Protein AF-A0A125RCC7-F1 (afdb_monomer_lite)

Structure (mmCIF, N/CA/C/O backbone):
data_AF-A0A125RCC7-F1
#
_entry.id   AF-A0A125RCC7-F1
#
loop_
_atom_site.group_PDB
_atom_site.id
_atom_site.type_symbol
_atom_site.label_atom_id
_atom_site.label_alt_id
_atom_site.label_comp_id
_atom_site.label_asym_id
_atom_site.label_entity_id
_atom_site.label_seq_id
_atom_site.pdbx_PDB_ins_code
_atom_site.Cartn_x
_atom_site.Cartn_y
_atom_site.Cartn_z
_atom_site.occupancy
_atom_site.B_iso_or_equiv
_atom_site.auth_seq_id
_atom_site.auth_comp_id
_atom_site.auth_asym_id
_atom_site.auth_atom_id
_atom_site.pdbx_PDB_model_num
ATOM 1 N N . MET A 1 1 ? -13.292 24.288 8.996 1.00 50.16 1 MET A N 1
ATOM 2 C CA . MET A 1 1 ? -13.473 23.474 10.218 1.00 50.16 1 MET A CA 1
ATOM 3 C C . MET A 1 1 ? -14.583 22.442 10.036 1.00 50.16 1 MET A C 1
ATOM 5 O O . MET A 1 1 ? -14.343 21.302 10.390 1.00 50.16 1 MET A O 1
ATOM 9 N N . ASN A 1 2 ? -15.697 22.783 9.371 1.00 57.91 2 ASN A N 1
ATOM 10 C CA . ASN A 1 2 ? -16.783 21.835 9.059 1.00 57.91 2 ASN A CA 1
ATOM 11 C C . ASN A 1 2 ? -16.338 20.598 8.251 1.00 57.91 2 ASN A C 1
ATOM 13 O O . ASN A 1 2 ? -16.730 19.491 8.586 1.00 57.91 2 ASN A O 1
ATOM 17 N N . SER A 1 3 ? -15.449 20.757 7.264 1.00 67.75 3 SER A N 1
ATOM 18 C CA . SER A 1 3 ? -15.044 19.660 6.368 1.00 67.75 3 SER A CA 1
ATOM 19 C C . SER A 1 3 ? -14.277 18.515 7.042 1.00 67.75 3 SER A C 1
ATOM 21 O O . SER A 1 3 ? -14.362 17.378 6.595 1.00 67.75 3 SER A O 1
ATOM 23 N N . LEU A 1 4 ? -13.516 18.792 8.108 1.00 59.62 4 LEU A N 1
ATOM 24 C CA . LEU A 1 4 ? -12.733 17.766 8.807 1.00 59.62 4 LEU A CA 1
ATOM 25 C C . LEU A 1 4 ? -13.614 16.925 9.740 1.00 59.62 4 LEU A C 1
ATOM 27 O O . LEU A 1 4 ? -13.369 15.732 9.910 1.00 59.62 4 LEU A O 1
ATOM 31 N N . GLU A 1 5 ? -14.630 17.542 10.344 1.00 63.78 5 GLU A N 1
ATOM 32 C CA . GLU A 1 5 ? -15.603 16.837 11.182 1.00 63.78 5 GLU A CA 1
ATOM 33 C C . GLU A 1 5 ? -16.547 15.978 10.335 1.00 63.78 5 GLU A C 1
ATOM 35 O O . GLU A 1 5 ? -16.814 14.837 10.706 1.00 63.78 5 GLU A O 1
ATOM 40 N N . GLU A 1 6 ? -16.946 16.472 9.160 1.00 66.25 6 GLU A N 1
ATOM 41 C CA . GLU A 1 6 ? -17.693 15.711 8.150 1.00 66.25 6 GLU A CA 1
ATOM 42 C C . GLU A 1 6 ? -16.919 14.458 7.714 1.00 66.25 6 GLU A C 1
ATOM 44 O O . GLU A 1 6 ? -17.407 13.340 7.873 1.00 66.25 6 GLU A O 1
ATOM 49 N N . LEU A 1 7 ? -15.652 14.624 7.312 1.00 63.12 7 LEU A N 1
ATOM 50 C CA . LEU A 1 7 ? -14.756 13.517 6.953 1.00 63.12 7 LEU A CA 1
ATOM 51 C C . LEU A 1 7 ? -14.587 12.500 8.087 1.00 63.12 7 LEU A C 1
ATOM 53 O O . LEU A 1 7 ? -14.555 11.293 7.857 1.00 63.12 7 LEU A O 1
ATOM 57 N N . LYS A 1 8 ? -14.478 12.970 9.333 1.00 63.91 8 LYS A N 1
ATOM 58 C CA . LYS A 1 8 ? -14.325 12.089 10.494 1.00 63.91 8 LYS A CA 1
ATOM 59 C C . LYS A 1 8 ? -15.596 11.285 10.784 1.00 63.91 8 LYS A C 1
ATOM 61 O O . LYS A 1 8 ? -15.485 10.176 11.297 1.00 63.91 8 LYS A O 1
ATOM 66 N N . SER A 1 9 ? -16.771 11.832 10.473 1.00 65.62 9 SER A N 1
ATOM 67 C CA . SER A 1 9 ? -18.060 11.158 10.666 1.00 65.62 9 SER A CA 1
ATOM 68 C C . SER A 1 9 ? -18.305 10.031 9.656 1.00 65.62 9 SER A C 1
ATOM 70 O O . SER A 1 9 ? -18.957 9.043 9.982 1.00 65.62 9 SER A O 1
ATOM 72 N N . GLU A 1 10 ? -17.725 10.146 8.461 1.00 71.38 10 GLU A N 1
ATOM 73 C CA . GLU A 1 10 ? -17.893 9.190 7.361 1.00 71.38 10 GLU A CA 1
ATOM 74 C C . GLU A 1 10 ? -16.871 8.036 7.409 1.00 71.38 10 GLU A C 1
ATOM 76 O O . GLU A 1 10 ? -17.088 6.941 6.881 1.00 71.38 10 GLU A O 1
ATOM 81 N N . ILE A 1 11 ? -15.744 8.245 8.095 1.00 74.06 11 ILE A N 1
ATOM 82 C CA . ILE A 1 11 ? -14.704 7.230 8.271 1.00 74.06 11 ILE A CA 1
ATOM 83 C C . ILE A 1 11 ? -15.080 6.320 9.447 1.00 74.06 11 ILE A C 1
ATOM 85 O O . ILE A 1 11 ? -14.754 6.588 10.602 1.00 74.06 11 ILE A O 1
ATOM 89 N N . THR A 1 12 ? -15.748 5.208 9.141 1.00 80.94 12 THR A N 1
ATOM 90 C CA . THR A 1 12 ? -16.075 4.141 10.098 1.00 80.94 12 THR A CA 1
ATOM 91 C C . THR A 1 12 ? -14.958 3.093 10.190 1.00 80.94 12 THR A C 1
ATOM 93 O O . THR A 1 12 ? -14.058 3.026 9.347 1.00 80.94 12 THR A O 1
ATOM 96 N N . TYR A 1 13 ? -14.996 2.248 11.227 1.00 78.50 13 TYR A N 1
ATOM 97 C CA . TYR A 1 13 ? -14.080 1.104 11.335 1.00 78.50 13 TYR A CA 1
ATOM 98 C C . TYR A 1 13 ? -14.258 0.100 10.179 1.00 78.50 13 TYR A C 1
ATOM 100 O O . TYR A 1 13 ? -13.272 -0.435 9.672 1.00 78.50 13 TYR A O 1
ATOM 108 N N . GLU A 1 14 ? -15.493 -0.105 9.719 1.00 80.00 14 GLU A N 1
ATOM 109 C CA . GLU A 1 14 ? -15.806 -0.985 8.589 1.00 80.00 14 GLU A CA 1
ATOM 110 C C . GLU A 1 14 ? -15.153 -0.480 7.295 1.00 80.00 14 GLU A C 1
ATOM 112 O O . GLU A 1 14 ? -14.411 -1.222 6.651 1.00 80.00 14 GLU A O 1
ATOM 117 N N . ASN A 1 15 ? -15.296 0.816 6.993 1.00 84.12 15 ASN A N 1
ATOM 118 C CA . ASN A 1 15 ? -14.664 1.440 5.828 1.00 84.12 15 ASN A CA 1
ATOM 119 C C . ASN A 1 15 ? -13.137 1.278 5.864 1.00 84.12 15 ASN A C 1
ATOM 121 O O . ASN A 1 15 ? -12.525 0.888 4.871 1.00 84.12 15 ASN A O 1
ATOM 125 N N . LYS A 1 16 ? -12.506 1.499 7.024 1.00 85.00 16 LYS A N 1
ATOM 126 C CA . LYS A 1 16 ? -11.060 1.279 7.199 1.00 85.00 16 LYS A CA 1
ATOM 127 C C . LYS A 1 16 ? -10.636 -0.163 6.975 1.00 85.00 16 LYS A C 1
ATOM 129 O O . LYS A 1 16 ? -9.613 -0.396 6.337 1.00 85.00 16 LYS A O 1
ATOM 134 N N . THR A 1 17 ? -11.414 -1.110 7.485 1.00 86.12 17 THR A N 1
ATOM 135 C CA . THR A 1 17 ? -11.137 -2.539 7.322 1.00 86.12 17 THR A CA 1
ATOM 136 C C . THR A 1 17 ? -11.211 -2.930 5.847 1.00 86.12 17 THR A C 1
ATOM 138 O O . THR A 1 17 ? -10.314 -3.611 5.356 1.00 86.12 17 THR A O 1
ATOM 141 N N . ILE A 1 18 ? -12.213 -2.428 5.116 1.00 88.12 18 ILE A N 1
ATOM 142 C CA . ILE A 1 18 ? -12.342 -2.626 3.666 1.00 88.12 18 ILE A CA 1
ATOM 143 C C . ILE A 1 18 ? -11.113 -2.072 2.937 1.00 88.12 18 ILE A C 1
ATOM 145 O O . ILE A 1 18 ? -10.509 -2.792 2.142 1.00 88.12 18 ILE A O 1
ATOM 149 N N . PHE A 1 19 ? -10.691 -0.837 3.237 1.00 90.44 19 PHE A N 1
ATOM 150 C CA . PHE A 1 19 ? -9.472 -0.268 2.652 1.00 90.44 19 PHE A CA 1
ATOM 151 C C . PHE A 1 19 ? -8.232 -1.121 2.971 1.00 90.44 19 PHE A C 1
ATOM 153 O O . PHE A 1 19 ? -7.452 -1.437 2.078 1.00 90.44 19 PHE A O 1
ATOM 160 N N . GLY A 1 20 ? -8.078 -1.588 4.212 1.00 89.12 20 GLY A N 1
ATOM 161 C CA . GLY A 1 20 ? -6.983 -2.484 4.587 1.00 89.12 20 GLY A CA 1
ATOM 162 C C . GLY A 1 20 ? -6.957 -3.785 3.773 1.00 89.12 20 GLY A C 1
ATOM 163 O O . GLY A 1 20 ? -5.920 -4.158 3.227 1.00 89.12 20 GLY A O 1
ATOM 164 N N . VAL A 1 21 ? -8.102 -4.458 3.630 1.00 90.75 21 VAL A N 1
ATOM 165 C CA . VAL A 1 21 ? -8.210 -5.716 2.867 1.00 90.75 21 VAL A CA 1
ATOM 166 C C . VAL A 1 21 ? -7.926 -5.498 1.380 1.00 90.75 21 VAL A C 1
ATOM 168 O O . VAL A 1 21 ? -7.165 -6.263 0.786 1.00 90.75 21 VAL A O 1
ATOM 171 N N . VAL A 1 22 ? -8.488 -4.442 0.782 1.00 92.06 22 VAL A N 1
ATOM 172 C CA . VAL A 1 22 ? -8.237 -4.091 -0.625 1.00 92.06 22 VAL A CA 1
ATOM 173 C C . VAL A 1 22 ? -6.750 -3.835 -0.857 1.00 92.06 22 VAL A C 1
ATOM 175 O O . VAL A 1 22 ? -6.186 -4.380 -1.803 1.00 92.06 22 VAL A O 1
ATOM 178 N N . GLY A 1 23 ? -6.095 -3.084 0.032 1.00 89.06 23 GLY A N 1
ATOM 179 C CA . GLY A 1 23 ? -4.659 -2.822 -0.046 1.00 89.06 23 GLY A CA 1
ATOM 180 C C . GLY A 1 23 ? -3.803 -4.083 -0.050 1.00 89.06 23 GLY A C 1
ATOM 181 O O . GLY A 1 23 ? -2.879 -4.199 -0.853 1.00 89.06 23 GLY A O 1
ATOM 182 N N . ILE A 1 24 ? -4.137 -5.056 0.801 1.00 91.31 24 ILE A N 1
ATOM 183 C CA . ILE A 1 24 ? -3.425 -6.337 0.858 1.00 91.31 24 ILE A CA 1
ATOM 184 C C . ILE A 1 24 ? -3.609 -7.117 -0.448 1.00 91.31 24 ILE A C 1
ATOM 186 O O . ILE A 1 24 ? -2.624 -7.569 -1.029 1.00 91.31 24 ILE A O 1
ATOM 190 N N . ILE A 1 25 ? -4.848 -7.251 -0.936 1.00 91.94 25 ILE A N 1
ATOM 191 C CA . ILE A 1 25 ? -5.142 -7.989 -2.175 1.00 91.94 25 ILE A CA 1
ATOM 192 C C . ILE A 1 25 ? -4.408 -7.356 -3.360 1.00 91.94 25 ILE A C 1
ATOM 194 O O . ILE A 1 25 ? -3.726 -8.054 -4.109 1.00 91.94 25 ILE A O 1
ATOM 198 N N . VAL A 1 26 ? -4.507 -6.033 -3.509 1.00 88.88 26 VAL A N 1
ATOM 199 C CA . VAL A 1 26 ? -3.842 -5.292 -4.588 1.00 88.88 26 VAL A CA 1
ATOM 200 C C . VAL A 1 26 ? -2.321 -5.423 -4.487 1.00 88.88 26 VAL A C 1
ATOM 202 O O . VAL A 1 26 ? -1.672 -5.674 -5.499 1.00 88.88 26 VAL A O 1
ATOM 205 N N . GLY A 1 27 ? -1.749 -5.345 -3.281 1.00 86.31 27 GLY A N 1
ATOM 206 C CA . GLY A 1 27 ? -0.312 -5.533 -3.062 1.00 86.31 27 GLY A CA 1
ATOM 207 C C . GLY A 1 27 ? 0.194 -6.902 -3.510 1.00 86.31 27 GLY A C 1
ATOM 208 O O . GLY A 1 27 ? 1.187 -6.985 -4.232 1.00 86.31 27 GLY A O 1
ATOM 209 N N . PHE A 1 28 ? -0.518 -7.977 -3.163 1.00 87.62 28 PHE A N 1
ATOM 210 C CA . PHE A 1 28 ? -0.154 -9.326 -3.605 1.00 87.62 28 PHE A CA 1
ATOM 211 C C . PHE A 1 28 ? -0.346 -9.538 -5.111 1.00 87.62 28 PHE A C 1
ATOM 213 O O . PHE A 1 28 ? 0.472 -10.212 -5.737 1.00 87.62 28 PHE A O 1
ATOM 220 N N . LEU A 1 29 ? -1.381 -8.944 -5.715 1.00 87.50 29 LEU A N 1
ATOM 221 C CA . LEU A 1 29 ? -1.567 -8.980 -7.169 1.00 87.50 29 LEU A CA 1
ATOM 222 C C . LEU A 1 29 ? -0.426 -8.264 -7.898 1.00 87.50 29 LEU A C 1
ATOM 224 O O . LEU A 1 29 ? 0.090 -8.781 -8.886 1.00 87.50 29 LEU A O 1
ATOM 228 N N . PHE A 1 30 ? 0.007 -7.107 -7.399 1.00 83.75 30 PHE A N 1
ATOM 229 C CA . PHE A 1 30 ? 1.113 -6.354 -7.996 1.00 83.75 30 PHE A CA 1
ATOM 230 C C . PHE A 1 30 ? 2.438 -7.098 -7.860 1.00 83.75 30 PHE A C 1
ATOM 232 O O . PHE A 1 30 ? 3.212 -7.125 -8.812 1.00 83.75 30 PHE A O 1
ATOM 239 N N . TRP A 1 31 ? 2.670 -7.770 -6.730 1.00 83.31 31 TRP A N 1
ATOM 240 C CA . TRP A 1 31 ? 3.816 -8.663 -6.575 1.00 83.31 31 TRP A CA 1
ATOM 241 C C . TRP A 1 31 ? 3.805 -9.807 -7.595 1.00 83.31 31 TRP A C 1
ATOM 243 O O . TRP A 1 31 ? 4.821 -10.080 -8.227 1.00 83.31 31 TRP A O 1
ATOM 253 N N . ALA A 1 32 ? 2.649 -10.448 -7.794 1.00 81.56 32 ALA A N 1
ATOM 254 C CA . ALA A 1 32 ? 2.506 -11.546 -8.747 1.00 81.56 32 ALA A CA 1
ATOM 255 C C . ALA A 1 32 ? 2.751 -11.101 -10.201 1.00 81.56 32 ALA A C 1
ATOM 257 O O . ALA A 1 32 ? 3.302 -11.865 -10.990 1.00 81.56 32 ALA A O 1
ATOM 258 N N . ILE A 1 33 ? 2.375 -9.866 -10.549 1.00 78.94 33 ILE A N 1
ATOM 259 C CA . ILE A 1 33 ? 2.604 -9.281 -11.880 1.00 78.94 33 ILE A CA 1
ATOM 260 C C . ILE A 1 33 ? 4.063 -8.813 -12.040 1.00 78.94 33 ILE A C 1
ATOM 262 O O . ILE A 1 33 ? 4.651 -8.989 -13.102 1.00 78.94 33 ILE A O 1
ATOM 266 N N . GLY A 1 34 ? 4.665 -8.251 -10.988 1.00 66.62 34 GLY A N 1
ATOM 267 C CA . GLY A 1 34 ? 6.024 -7.693 -10.982 1.00 66.62 34 GLY A CA 1
ATOM 268 C C . GLY A 1 34 ? 7.129 -8.668 -10.558 1.00 66.62 34 GLY A C 1
ATOM 269 O O . GLY A 1 34 ? 8.223 -8.222 -10.218 1.00 66.62 34 GLY A O 1
ATOM 270 N N . HIS A 1 35 ? 6.855 -9.977 -10.549 1.00 60.50 35 HIS A N 1
ATOM 271 C CA . HIS A 1 35 ? 7.616 -11.013 -9.833 1.00 60.50 35 HIS A CA 1
ATOM 272 C C . HIS A 1 35 ? 9.121 -11.191 -10.191 1.00 60.50 35 HIS A C 1
ATOM 274 O O . HIS A 1 35 ? 9.808 -11.880 -9.438 1.00 60.50 35 HIS A O 1
ATOM 280 N N . PRO A 1 36 ? 9.723 -10.593 -11.240 1.00 62.44 36 PRO A N 1
ATOM 281 C CA . PRO A 1 36 ? 11.190 -10.527 -11.316 1.00 62.44 36 PRO A CA 1
ATOM 282 C C . PRO A 1 36 ? 11.810 -9.218 -10.792 1.00 62.44 36 PRO A C 1
ATOM 284 O O . PRO A 1 36 ? 13.006 -9.205 -10.519 1.00 62.44 36 PRO A O 1
ATOM 287 N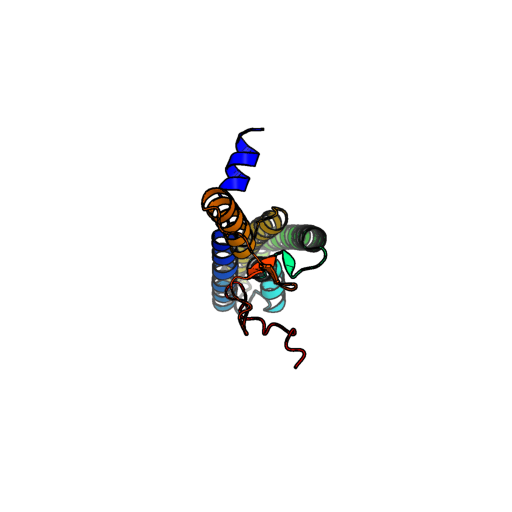 N . ALA A 1 37 ? 11.040 -8.137 -10.638 1.00 65.19 37 ALA A N 1
ATOM 288 C CA . ALA A 1 37 ? 11.565 -6.791 -10.374 1.00 65.19 37 ALA A CA 1
ATOM 289 C C . ALA A 1 37 ? 11.266 -6.261 -8.960 1.00 65.19 37 ALA A C 1
ATOM 291 O O . ALA A 1 37 ? 12.042 -5.467 -8.437 1.00 65.19 37 ALA A O 1
ATOM 292 N N . ILE A 1 38 ? 10.173 -6.707 -8.326 1.00 67.88 38 ILE A N 1
ATOM 293 C CA . ILE A 1 38 ? 9.775 -6.241 -6.988 1.00 67.88 38 ILE A CA 1
ATOM 294 C C . ILE A 1 38 ? 10.028 -7.346 -5.961 1.00 67.88 38 ILE A C 1
ATOM 296 O O . ILE A 1 38 ? 9.419 -8.420 -6.010 1.00 67.88 38 ILE A O 1
ATOM 300 N N . GLY A 1 39 ? 10.908 -7.080 -4.996 1.00 77.19 39 GLY A N 1
ATOM 301 C CA . GLY A 1 39 ? 11.162 -8.000 -3.896 1.00 77.19 39 GLY A CA 1
ATOM 302 C C . GLY A 1 39 ? 9.919 -8.175 -3.022 1.00 77.19 39 GLY A C 1
ATOM 303 O O . GLY A 1 39 ? 9.215 -7.216 -2.710 1.00 77.19 39 GLY A O 1
ATOM 304 N N . ILE A 1 40 ? 9.658 -9.399 -2.551 1.00 79.69 40 ILE A N 1
ATOM 305 C CA . ILE A 1 40 ? 8.527 -9.645 -1.638 1.00 79.69 40 ILE A CA 1
ATOM 306 C C . ILE A 1 40 ? 8.638 -8.820 -0.344 1.00 79.69 40 ILE A C 1
ATOM 308 O O . ILE A 1 40 ? 7.627 -8.427 0.231 1.00 79.69 40 ILE A O 1
ATOM 312 N N . GLY A 1 41 ? 9.866 -8.507 0.088 1.00 81.12 41 GLY A N 1
ATOM 313 C CA . GLY A 1 41 ? 10.124 -7.636 1.234 1.00 81.12 41 GLY A CA 1
ATOM 314 C C . GLY A 1 41 ? 9.570 -6.222 1.047 1.00 81.12 41 GLY A C 1
ATOM 315 O O . GLY A 1 41 ? 8.950 -5.694 1.968 1.00 81.12 41 GLY A O 1
ATOM 316 N N . ASP A 1 42 ? 9.714 -5.645 -0.148 1.00 80.31 42 ASP A N 1
ATOM 317 C CA . ASP A 1 42 ? 9.224 -4.296 -0.452 1.00 80.31 42 ASP A CA 1
ATOM 318 C C . ASP A 1 42 ? 7.698 -4.254 -0.393 1.00 80.31 42 ASP A C 1
ATOM 320 O O . ASP A 1 42 ? 7.107 -3.368 0.222 1.00 80.31 42 ASP A O 1
ATOM 324 N N . VAL A 1 43 ? 7.047 -5.280 -0.942 1.00 84.19 43 VAL A N 1
ATOM 325 C CA . VAL A 1 43 ? 5.585 -5.406 -0.921 1.00 84.19 43 VAL A CA 1
ATOM 326 C C . VAL A 1 43 ? 5.066 -5.522 0.507 1.00 84.19 43 VAL A C 1
ATOM 328 O O . VAL A 1 43 ? 4.105 -4.839 0.857 1.00 84.19 43 VAL A O 1
ATOM 331 N N . LEU A 1 44 ? 5.716 -6.323 1.358 1.00 86.81 44 LEU A N 1
ATOM 332 C CA . LEU A 1 44 ? 5.334 -6.463 2.767 1.00 86.81 44 LEU A CA 1
ATOM 333 C C . LEU A 1 44 ? 5.421 -5.134 3.528 1.00 86.81 44 LEU A C 1
ATOM 335 O O . LEU A 1 44 ? 4.535 -4.828 4.328 1.00 86.81 44 LEU A O 1
ATOM 339 N N . ILE A 1 45 ? 6.455 -4.332 3.263 1.00 86.19 45 ILE A N 1
ATOM 340 C CA . ILE A 1 45 ? 6.610 -3.002 3.864 1.00 86.19 45 ILE A CA 1
ATOM 341 C C . ILE A 1 45 ? 5.504 -2.058 3.371 1.00 86.19 45 ILE A C 1
ATOM 343 O O . ILE A 1 45 ? 4.915 -1.332 4.172 1.00 86.19 45 ILE A O 1
ATOM 347 N N . LEU A 1 46 ? 5.169 -2.102 2.080 1.00 85.88 46 LEU A N 1
ATOM 348 C CA . LEU A 1 46 ? 4.142 -1.246 1.478 1.00 85.88 46 LEU A CA 1
ATOM 349 C C . LEU A 1 46 ? 2.722 -1.578 1.965 1.00 85.88 46 LEU A C 1
ATOM 351 O O . LEU A 1 46 ? 1.916 -0.668 2.162 1.00 85.88 46 LEU A O 1
ATOM 355 N N . ILE A 1 47 ? 2.412 -2.854 2.218 1.00 90.19 47 ILE A N 1
ATOM 356 C CA . ILE A 1 47 ? 1.100 -3.273 2.746 1.00 90.19 47 ILE A CA 1
ATOM 357 C C . ILE A 1 47 ? 1.009 -3.201 4.276 1.00 90.19 47 ILE A C 1
ATOM 359 O O . ILE A 1 47 ? -0.085 -3.338 4.823 1.00 90.19 47 ILE A O 1
ATOM 363 N N . PHE A 1 48 ? 2.116 -2.960 4.985 1.00 90.31 48 PHE A N 1
ATOM 364 C CA . PHE A 1 48 ? 2.153 -2.885 6.450 1.00 90.31 48 PHE A CA 1
ATOM 365 C C . PHE A 1 48 ? 1.073 -1.961 7.056 1.00 90.31 48 PHE A C 1
ATOM 367 O O . PHE A 1 48 ? 0.365 -2.405 7.961 1.00 90.31 48 PHE A O 1
ATOM 374 N N . PRO A 1 49 ? 0.826 -0.735 6.547 1.00 87.56 49 PRO A N 1
ATOM 375 C CA . PRO A 1 49 ? -0.252 0.121 7.056 1.00 87.56 49 PRO A CA 1
ATOM 376 C C . PRO A 1 49 ? -1.647 -0.465 6.817 1.00 87.56 49 PRO A C 1
ATOM 378 O O . PRO A 1 49 ? -2.553 -0.255 7.621 1.00 87.56 49 PRO A O 1
ATOM 381 N N . CYS A 1 50 ? -1.824 -1.215 5.727 1.00 88.81 50 CYS A N 1
ATOM 382 C CA . CYS A 1 50 ? -3.088 -1.864 5.388 1.00 88.81 50 CYS A CA 1
ATOM 383 C C . CYS A 1 50 ? -3.437 -2.944 6.422 1.00 88.81 50 CYS A C 1
ATOM 385 O O . CYS A 1 50 ? -4.589 -3.055 6.834 1.00 88.81 50 CYS A O 1
ATOM 387 N N . ILE A 1 51 ? -2.431 -3.679 6.909 1.00 87.56 51 ILE A N 1
ATOM 388 C CA . ILE A 1 51 ? -2.596 -4.685 7.968 1.00 87.56 51 ILE A CA 1
ATOM 389 C C . ILE A 1 51 ? -3.104 -4.031 9.258 1.00 87.56 51 ILE A C 1
ATOM 391 O O . ILE A 1 51 ? -4.041 -4.533 9.878 1.00 87.56 51 ILE A O 1
ATOM 395 N N . PHE A 1 52 ? -2.548 -2.883 9.655 1.00 85.88 52 PHE A N 1
ATOM 396 C CA . PHE A 1 52 ? -3.001 -2.208 10.876 1.00 85.88 52 PHE A CA 1
ATOM 397 C C . PHE A 1 52 ? -4.387 -1.592 10.761 1.00 85.88 52 PHE A C 1
ATOM 399 O O . PHE A 1 52 ? -5.041 -1.443 11.788 1.00 85.88 52 PHE A O 1
ATOM 406 N N . LEU A 1 53 ? -4.858 -1.253 9.557 1.00 85.19 53 LEU A N 1
ATOM 407 C CA . LEU A 1 53 ? -6.227 -0.760 9.381 1.00 85.19 53 LEU A CA 1
ATOM 408 C C . LEU A 1 53 ? -7.287 -1.818 9.694 1.00 85.19 53 LEU A C 1
ATOM 410 O O . LEU A 1 53 ? -8.392 -1.463 10.097 1.00 85.19 53 LEU A O 1
ATOM 414 N N . ILE A 1 54 ? -6.949 -3.097 9.529 1.00 84.56 54 ILE A N 1
ATOM 415 C CA . ILE A 1 54 ? -7.832 -4.223 9.852 1.00 84.56 54 ILE A CA 1
ATOM 416 C C . ILE A 1 54 ? -7.918 -4.412 11.371 1.00 84.56 54 ILE A C 1
ATOM 418 O O . ILE A 1 54 ? -8.948 -4.820 11.906 1.00 84.56 54 ILE A O 1
ATOM 422 N N . ILE A 1 55 ? -6.845 -4.099 12.095 1.00 80.25 55 ILE A N 1
ATOM 423 C CA . ILE A 1 55 ? -6.772 -4.317 13.537 1.00 80.25 55 ILE A CA 1
ATOM 424 C C . ILE A 1 55 ? -7.521 -3.186 14.272 1.00 80.25 55 ILE A C 1
ATOM 426 O O . ILE A 1 55 ? -7.270 -2.007 14.017 1.00 80.25 55 ILE A O 1
ATOM 430 N N . PRO A 1 56 ? -8.417 -3.494 15.231 1.00 66.69 56 PRO A N 1
ATOM 431 C CA . PRO A 1 56 ? -9.117 -2.462 15.987 1.00 66.69 56 PRO A CA 1
ATOM 432 C C . PRO A 1 56 ? -8.128 -1.570 16.745 1.00 66.69 56 PRO A C 1
ATOM 434 O O . PRO A 1 56 ? -7.333 -2.061 17.550 1.00 66.69 56 PRO A O 1
ATOM 437 N N . ASN A 1 57 ? -8.236 -0.249 16.573 1.00 64.19 57 ASN A N 1
ATOM 438 C CA . ASN A 1 57 ? -7.336 0.745 17.182 1.00 64.19 57 ASN A CA 1
ATOM 439 C C . ASN A 1 57 ? -7.204 0.637 18.715 1.00 64.19 57 ASN A C 1
ATOM 441 O O . ASN A 1 57 ? -6.213 1.096 19.274 1.00 64.19 57 ASN A O 1
ATOM 445 N N . GLN A 1 58 ? -8.183 0.040 19.401 1.00 61.41 58 GLN A N 1
ATOM 446 C CA . GLN A 1 58 ? -8.160 -0.168 20.855 1.00 61.41 58 GLN A CA 1
ATOM 447 C C . GLN A 1 58 ? -7.199 -1.275 21.305 1.00 61.41 58 GLN A C 1
ATOM 449 O O . GLN A 1 58 ? -6.755 -1.271 22.449 1.00 61.41 58 GLN A O 1
ATOM 454 N N . THR A 1 59 ? -6.868 -2.211 20.414 1.00 66.38 59 THR A N 1
ATOM 455 C CA . THR A 1 59 ? -5.932 -3.308 20.705 1.00 66.38 59 THR A CA 1
ATOM 456 C C . THR A 1 59 ? -4.471 -2.872 20.568 1.00 66.38 59 THR A C 1
ATOM 458 O O . THR A 1 59 ? -3.584 -3.462 21.182 1.00 66.38 59 THR A O 1
ATOM 461 N N . ILE A 1 60 ? -4.209 -1.797 19.814 1.00 66.38 60 ILE A N 1
ATOM 462 C CA . ILE A 1 60 ? -2.862 -1.293 19.544 1.00 66.38 60 ILE A CA 1
ATOM 463 C C . ILE A 1 60 ? -2.551 -0.139 20.494 1.00 66.38 60 ILE A C 1
ATOM 465 O O . ILE A 1 60 ? -2.970 1.006 20.298 1.00 66.38 60 ILE A O 1
ATOM 469 N N . LYS A 1 61 ? -1.731 -0.420 21.507 1.00 65.06 61 LYS A N 1
ATOM 470 C CA . LYS A 1 61 ? -1.130 0.624 22.339 1.00 65.06 61 LYS A CA 1
ATOM 471 C C . LYS A 1 61 ? -0.252 1.510 21.440 1.00 65.06 61 LYS A C 1
ATOM 473 O O . LYS A 1 61 ? 0.683 1.018 20.820 1.00 65.06 61 LYS A O 1
ATOM 478 N N . ASN A 1 62 ? -0.553 2.808 21.370 1.00 77.69 62 ASN A N 1
ATOM 479 C CA . ASN A 1 62 ? 0.145 3.814 20.548 1.00 77.69 62 ASN A CA 1
ATOM 480 C C . ASN A 1 62 ? -0.074 3.735 19.020 1.00 77.69 62 ASN A C 1
ATOM 482 O O . ASN A 1 62 ? 0.839 4.055 18.258 1.00 77.69 62 ASN A O 1
ATOM 486 N N . SER A 1 63 ? -1.286 3.412 18.552 1.00 78.00 63 SER A N 1
ATOM 487 C CA . SER A 1 63 ? -1.629 3.410 17.111 1.00 78.00 63 SER A CA 1
ATOM 488 C C . SER A 1 63 ? -1.214 4.685 16.353 1.00 78.00 63 SER A C 1
ATOM 490 O O . SER A 1 63 ? -0.738 4.610 15.224 1.00 78.00 63 SER A O 1
ATOM 492 N N . LYS A 1 64 ? -1.285 5.861 16.994 1.00 80.38 64 LYS A N 1
ATOM 493 C CA . LYS A 1 64 ? -0.819 7.135 16.412 1.00 80.38 64 LYS A CA 1
ATOM 494 C C . LYS A 1 64 ? 0.685 7.163 16.127 1.00 80.38 64 LYS A C 1
ATOM 496 O O . LYS A 1 64 ? 1.093 7.666 15.087 1.00 80.38 64 LYS A O 1
ATOM 501 N N . ALA A 1 65 ? 1.509 6.640 17.036 1.00 85.38 65 ALA A N 1
ATOM 502 C CA . ALA A 1 65 ? 2.957 6.597 16.838 1.00 85.38 65 ALA A CA 1
ATOM 503 C C . ALA A 1 65 ? 3.315 5.639 15.696 1.00 85.38 65 ALA A C 1
ATOM 505 O O . ALA A 1 65 ? 4.141 5.964 14.850 1.00 85.38 65 ALA A O 1
ATOM 506 N N . LEU A 1 66 ? 2.627 4.497 15.631 1.00 86.12 66 LEU A N 1
ATOM 507 C CA . LEU A 1 66 ? 2.784 3.523 14.557 1.00 86.12 66 LEU A CA 1
ATOM 508 C C . LEU A 1 66 ? 2.393 4.099 13.187 1.00 86.12 66 LEU A C 1
ATOM 510 O O . LEU A 1 66 ? 3.102 3.881 12.205 1.00 86.12 66 LEU A O 1
ATOM 514 N N . ALA A 1 67 ? 1.310 4.879 13.128 1.00 87.06 67 ALA A N 1
ATOM 515 C CA . ALA A 1 67 ? 0.899 5.587 11.920 1.00 87.06 67 ALA A CA 1
ATOM 516 C C . ALA A 1 67 ? 1.977 6.579 11.453 1.00 87.06 67 ALA A C 1
ATOM 518 O O . ALA A 1 67 ? 2.347 6.573 10.284 1.00 87.06 67 ALA A O 1
ATOM 519 N N . ILE A 1 68 ? 2.541 7.375 12.370 1.00 89.88 68 ILE A N 1
ATOM 520 C CA . ILE A 1 68 ? 3.615 8.331 12.054 1.00 89.88 68 ILE A CA 1
ATOM 521 C C . ILE A 1 68 ? 4.866 7.608 11.543 1.00 89.88 68 ILE A C 1
ATOM 523 O O . ILE A 1 68 ? 5.419 8.005 10.521 1.00 89.88 68 ILE A O 1
ATOM 527 N N . ILE A 1 69 ? 5.290 6.529 12.209 1.00 91.81 69 ILE A N 1
ATOM 528 C CA . ILE A 1 69 ? 6.434 5.715 11.770 1.00 91.81 69 ILE A CA 1
ATOM 529 C C . ILE A 1 69 ? 6.184 5.163 10.363 1.00 91.81 69 ILE A C 1
ATOM 531 O O . ILE A 1 69 ? 7.054 5.264 9.501 1.00 91.81 69 ILE A O 1
ATOM 535 N N . SER A 1 70 ? 4.980 4.644 10.114 1.00 91.25 70 SER A N 1
ATOM 536 C CA . SER A 1 70 ? 4.592 4.120 8.802 1.00 91.25 70 SER A CA 1
ATOM 537 C C . SER A 1 70 ? 4.650 5.206 7.726 1.00 91.25 70 SER A C 1
ATOM 539 O O . SER A 1 70 ? 5.217 4.972 6.666 1.00 91.25 70 SER A O 1
ATOM 541 N N . ILE A 1 71 ? 4.150 6.416 8.007 1.00 93.69 71 ILE A N 1
ATOM 542 C CA . ILE A 1 71 ? 4.239 7.558 7.083 1.00 93.69 71 ILE A CA 1
ATOM 543 C C . ILE A 1 71 ? 5.700 7.878 6.753 1.00 93.69 71 ILE A C 1
ATOM 545 O O . ILE A 1 71 ? 6.038 8.020 5.583 1.00 93.69 71 ILE A O 1
ATOM 549 N N . VAL A 1 72 ? 6.576 7.965 7.758 1.00 94.75 72 VAL A N 1
ATOM 550 C CA . VAL A 1 72 ? 7.998 8.287 7.543 1.00 94.75 72 VAL A CA 1
ATOM 551 C C . VAL A 1 72 ? 8.677 7.232 6.669 1.00 94.75 72 VAL A C 1
ATOM 553 O O . VAL A 1 72 ? 9.362 7.587 5.712 1.00 94.75 72 VAL A O 1
ATOM 556 N N . ILE A 1 73 ? 8.458 5.946 6.956 1.00 93.31 73 ILE A N 1
ATOM 557 C CA . ILE A 1 73 ? 9.025 4.844 6.166 1.00 93.31 73 ILE A CA 1
ATOM 558 C C . ILE A 1 73 ? 8.526 4.909 4.719 1.00 93.31 73 ILE A C 1
ATOM 560 O O . ILE A 1 73 ? 9.325 4.835 3.790 1.00 93.31 73 ILE A O 1
ATOM 564 N N . LEU A 1 74 ? 7.225 5.109 4.510 1.00 93.94 74 LEU A N 1
ATOM 565 C CA . LEU A 1 74 ? 6.648 5.168 3.167 1.00 93.94 74 LEU A CA 1
ATOM 566 C C . LEU A 1 74 ? 7.094 6.401 2.383 1.00 93.94 74 LEU A C 1
ATOM 568 O O . LEU A 1 74 ? 7.253 6.319 1.173 1.00 93.94 74 LEU A O 1
ATOM 572 N N . LEU A 1 75 ? 7.335 7.537 3.040 1.00 94.88 75 LEU A N 1
ATOM 573 C CA . LEU A 1 75 ? 7.913 8.705 2.374 1.00 94.88 75 LEU A CA 1
ATOM 574 C C . LEU A 1 75 ? 9.338 8.424 1.883 1.00 94.88 75 LEU A C 1
ATOM 576 O O . LEU A 1 75 ? 9.693 8.844 0.784 1.00 94.88 75 LEU A O 1
ATOM 580 N N . LEU A 1 76 ? 10.141 7.679 2.649 1.00 93.69 76 LEU A N 1
ATOM 581 C CA . LEU A 1 76 ? 11.463 7.240 2.195 1.00 93.69 76 LEU A CA 1
ATOM 582 C C . LEU A 1 76 ? 11.352 6.285 1.000 1.00 93.69 76 LEU A C 1
ATOM 584 O O . LEU A 1 76 ? 12.047 6.477 0.005 1.00 93.69 76 LEU A O 1
ATOM 588 N N . PHE A 1 77 ? 10.440 5.312 1.057 1.00 91.62 77 PHE A N 1
ATOM 589 C CA . PHE A 1 77 ? 10.174 4.401 -0.063 1.00 91.62 77 PHE A CA 1
ATOM 590 C C . PHE A 1 77 ? 9.664 5.128 -1.308 1.00 91.62 77 PHE A C 1
ATOM 592 O O . PHE A 1 77 ? 10.042 4.765 -2.419 1.00 91.62 77 PHE A O 1
ATOM 599 N N . LEU A 1 78 ? 8.863 6.181 -1.139 1.00 94.00 78 LEU A N 1
ATOM 600 C CA . LEU A 1 78 ? 8.399 7.013 -2.242 1.00 94.00 78 LEU A CA 1
ATOM 601 C C . LEU A 1 78 ? 9.576 7.724 -2.922 1.00 94.00 78 LEU A C 1
ATOM 603 O O . LEU A 1 78 ? 9.661 7.719 -4.146 1.00 94.00 78 LEU A O 1
ATOM 607 N N . LEU A 1 79 ? 10.510 8.294 -2.152 1.00 94.62 79 LEU A N 1
ATOM 608 C CA . LEU A 1 79 ? 11.710 8.936 -2.703 1.00 94.62 79 LEU A CA 1
ATOM 609 C C . LEU A 1 79 ? 12.604 7.942 -3.452 1.00 94.62 79 LEU A C 1
ATOM 611 O O . LEU A 1 79 ? 13.089 8.252 -4.542 1.00 94.62 79 LEU A O 1
ATOM 615 N N . VAL A 1 80 ? 12.799 6.746 -2.890 1.00 91.75 80 VAL A N 1
ATOM 616 C CA . VAL A 1 80 ? 13.538 5.662 -3.552 1.00 91.75 80 VAL A CA 1
ATOM 617 C C . VAL A 1 80 ? 12.837 5.238 -4.843 1.00 91.75 80 VAL A C 1
ATOM 619 O O . VAL A 1 80 ? 13.492 5.164 -5.877 1.00 91.75 80 VAL A O 1
ATOM 622 N N . GLY A 1 81 ? 11.516 5.043 -4.824 1.00 91.75 81 GLY A N 1
ATOM 623 C CA . GLY A 1 81 ? 10.737 4.671 -6.008 1.00 91.75 81 GLY A CA 1
ATOM 624 C C . GLY A 1 81 ? 10.774 5.732 -7.111 1.00 91.75 81 GLY A C 1
ATOM 625 O O . GLY A 1 81 ? 10.950 5.397 -8.276 1.00 91.75 81 GLY A O 1
ATOM 626 N N . ILE A 1 82 ? 10.687 7.021 -6.757 1.00 94.94 82 ILE A N 1
ATOM 627 C CA . ILE A 1 82 ? 10.822 8.124 -7.726 1.00 94.94 82 ILE A CA 1
ATOM 628 C C . ILE A 1 82 ? 12.228 8.126 -8.331 1.00 94.94 82 ILE A C 1
ATOM 630 O O . ILE A 1 82 ? 12.381 8.333 -9.532 1.00 94.94 82 ILE A O 1
ATOM 634 N N . SER A 1 83 ? 13.250 7.884 -7.508 1.00 94.25 83 SER A N 1
ATOM 635 C CA . SER A 1 83 ? 14.638 7.836 -7.975 1.00 94.25 83 SER A CA 1
ATOM 636 C C . SER A 1 83 ? 14.876 6.637 -8.899 1.00 94.25 83 SER A C 1
ATOM 638 O O . SER A 1 83 ? 15.516 6.798 -9.931 1.00 94.25 83 SER A O 1
ATOM 640 N N . SER A 1 84 ? 14.317 5.466 -8.571 1.00 92.00 84 SER A N 1
ATOM 641 C CA . SER A 1 84 ? 14.338 4.267 -9.421 1.00 92.00 84 SER A CA 1
ATOM 642 C C . SER A 1 84 ? 13.679 4.539 -10.771 1.00 92.00 84 SER A C 1
ATOM 644 O O . SER A 1 84 ? 14.329 4.398 -11.803 1.00 92.00 84 SER A O 1
ATOM 646 N N . LEU A 1 85 ? 12.454 5.082 -10.759 1.00 94.31 85 LEU A N 1
ATOM 647 C CA . LEU A 1 85 ? 11.722 5.457 -11.970 1.00 94.31 85 LEU A CA 1
ATOM 648 C C . LEU A 1 85 ? 12.492 6.464 -12.834 1.00 94.31 85 LEU A C 1
ATOM 650 O O . LEU A 1 85 ? 12.418 6.418 -14.061 1.00 94.31 85 LEU A O 1
ATOM 654 N N . PHE A 1 86 ? 13.218 7.391 -12.212 1.00 95.88 86 PHE A N 1
ATOM 655 C CA . PHE A 1 86 ? 14.051 8.332 -12.947 1.00 95.88 86 PHE A CA 1
ATOM 656 C C . PHE A 1 86 ? 15.186 7.607 -13.682 1.00 95.88 86 PHE A C 1
ATOM 658 O O . PHE A 1 86 ? 15.316 7.793 -14.887 1.00 95.88 86 PHE A O 1
ATOM 665 N N . ILE A 1 87 ? 15.928 6.725 -13.002 1.00 93.62 87 ILE A N 1
ATOM 666 C CA . ILE A 1 87 ? 17.041 5.951 -13.584 1.00 93.62 87 ILE A CA 1
ATOM 667 C C . ILE A 1 87 ? 16.531 5.004 -14.687 1.00 93.62 87 ILE A C 1
ATOM 669 O O . ILE A 1 87 ? 16.994 5.082 -15.822 1.00 93.62 87 ILE A O 1
ATOM 673 N N . THR A 1 88 ? 15.541 4.157 -14.378 1.00 93.12 88 THR A N 1
ATOM 674 C CA . THR A 1 88 ? 14.349 3.946 -15.214 1.00 93.12 88 THR A CA 1
ATOM 675 C C . THR A 1 88 ? 14.366 4.510 -16.636 1.00 93.12 88 THR A C 1
ATOM 677 O O . THR A 1 88 ? 14.805 3.932 -17.635 1.00 93.12 88 THR A O 1
ATOM 680 N N . VAL A 1 89 ? 13.827 5.720 -16.683 1.00 94.56 89 VAL A N 1
ATOM 681 C CA . VAL A 1 89 ? 13.524 6.481 -17.882 1.00 94.56 89 VAL A CA 1
ATOM 682 C C . VAL A 1 89 ? 14.774 7.092 -18.514 1.00 94.56 89 VAL A C 1
ATOM 684 O O . VAL A 1 89 ? 14.842 7.160 -19.740 1.00 94.56 89 VAL A O 1
ATOM 687 N N . THR A 1 90 ? 15.751 7.555 -17.729 1.00 95.56 90 THR A N 1
ATOM 688 C CA . THR A 1 90 ? 16.908 8.286 -18.272 1.00 95.56 90 THR A CA 1
ATOM 689 C C . THR A 1 90 ? 18.022 7.381 -18.767 1.00 95.56 90 THR A C 1
ATOM 691 O O . THR A 1 90 ? 18.663 7.716 -19.760 1.00 95.56 90 THR A O 1
ATOM 694 N N . ASP A 1 91 ? 18.241 6.244 -18.109 1.00 93.31 91 ASP A N 1
ATOM 695 C CA . ASP A 1 91 ? 19.438 5.432 -18.319 1.00 93.31 91 ASP A CA 1
ATOM 696 C C . ASP A 1 91 ? 19.085 4.104 -18.995 1.00 93.31 91 ASP A C 1
ATOM 698 O O . ASP A 1 91 ? 19.703 3.735 -19.998 1.00 93.31 91 ASP A O 1
ATOM 702 N N . TYR A 1 92 ? 18.054 3.404 -18.505 1.00 91.50 92 TYR A N 1
ATOM 703 C CA . TYR A 1 92 ? 17.676 2.081 -19.018 1.00 91.50 92 TYR A CA 1
ATOM 704 C C . TYR A 1 92 ? 16.824 2.149 -20.284 1.00 91.50 92 TYR A C 1
ATOM 706 O O . TYR A 1 92 ? 17.065 1.396 -21.225 1.00 91.50 92 TYR A O 1
ATOM 714 N N . MET A 1 93 ? 15.853 3.065 -20.359 1.00 92.00 93 MET A N 1
ATOM 715 C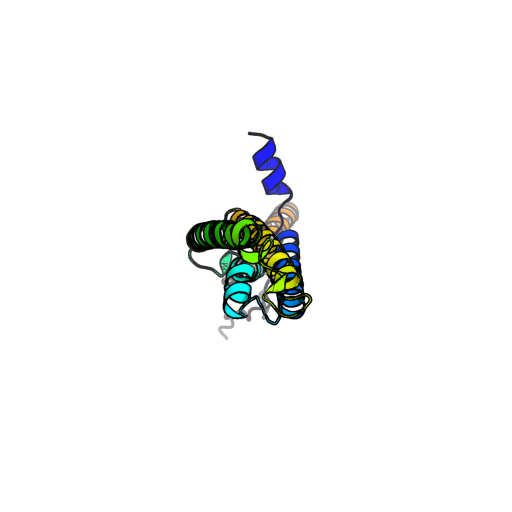 CA . MET A 1 93 ? 14.980 3.179 -21.536 1.00 92.00 93 MET A CA 1
ATOM 716 C C . MET A 1 93 ? 15.751 3.462 -22.842 1.00 92.00 93 MET A C 1
ATOM 718 O O . MET A 1 93 ? 15.513 2.757 -23.830 1.00 92.00 93 MET A O 1
ATOM 722 N N . PRO A 1 94 ? 16.726 4.397 -22.880 1.00 93.62 94 PRO A N 1
ATOM 723 C CA . PRO A 1 94 ? 17.523 4.646 -24.084 1.00 93.62 94 PRO A CA 1
ATOM 724 C C . PRO A 1 94 ? 18.476 3.499 -24.435 1.00 93.62 94 PRO A C 1
ATOM 726 O O . PRO A 1 94 ? 18.870 3.367 -25.592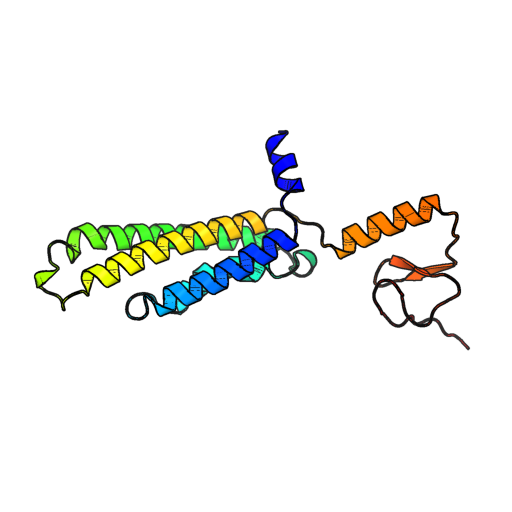 1.00 93.62 94 PRO A O 1
ATOM 729 N N . SER A 1 95 ? 18.846 2.675 -23.451 1.00 92.00 95 SER A N 1
ATOM 730 C CA . SER A 1 95 ? 19.744 1.527 -23.607 1.00 92.00 95 SER A CA 1
ATOM 731 C C . SER A 1 95 ? 19.005 0.183 -23.654 1.00 92.00 95 SER A C 1
ATOM 733 O O . SER A 1 95 ? 19.634 -0.868 -23.555 1.00 92.00 95 SER A O 1
ATOM 735 N N . SER A 1 96 ? 17.685 0.199 -23.874 1.00 90.38 96 SER A N 1
ATOM 736 C CA . SER A 1 96 ? 16.814 -0.990 -23.897 1.00 90.38 96 SER A CA 1
ATOM 737 C C . SER A 1 96 ? 17.304 -2.103 -24.829 1.00 90.38 96 SER A C 1
ATOM 739 O O . SER A 1 96 ? 17.187 -3.278 -24.497 1.00 90.38 96 SER A O 1
ATOM 741 N N . TYR A 1 97 ? 17.964 -1.748 -25.934 1.00 89.12 97 TYR A N 1
ATOM 742 C CA . TYR A 1 97 ? 18.576 -2.688 -26.879 1.00 89.12 97 TYR A CA 1
ATOM 743 C C . TYR A 1 97 ? 19.713 -3.551 -26.294 1.00 89.12 97 TYR A C 1
ATOM 745 O O . TYR A 1 97 ? 20.123 -4.521 -26.929 1.00 89.12 97 TYR A O 1
ATOM 753 N N . MET A 1 98 ? 20.266 -3.194 -25.128 1.00 91.44 98 MET A N 1
ATOM 754 C CA . MET A 1 98 ? 21.300 -3.975 -24.436 1.00 91.44 98 MET A CA 1
ATOM 755 C C . MET A 1 98 ? 20.723 -5.085 -23.544 1.00 91.44 98 MET A C 1
ATOM 757 O O . MET A 1 98 ? 21.486 -5.901 -23.025 1.00 91.44 98 MET A O 1
ATOM 761 N N . PHE A 1 99 ? 19.402 -5.120 -23.350 1.00 89.31 99 PHE A N 1
ATOM 762 C CA . PHE A 1 99 ? 18.717 -6.048 -22.450 1.00 89.31 99 PHE A CA 1
ATOM 763 C C . PHE A 1 99 ? 17.900 -7.093 -23.221 1.00 89.31 99 PHE A C 1
ATOM 765 O O . PHE A 1 99 ? 17.725 -7.008 -24.436 1.00 89.31 99 PHE A O 1
ATOM 772 N N . TYR A 1 100 ? 17.409 -8.109 -22.505 1.00 88.62 100 TYR A N 1
ATOM 773 C CA . TYR A 1 100 ? 16.423 -9.038 -23.058 1.00 88.62 100 TYR A CA 1
ATOM 774 C C . TYR A 1 100 ? 15.112 -8.300 -23.358 1.00 88.62 100 TYR A C 1
ATOM 776 O O . TYR A 1 100 ? 14.736 -7.376 -22.634 1.00 88.62 100 TYR A O 1
ATOM 784 N N . ASP A 1 101 ? 14.424 -8.731 -24.412 1.00 87.94 101 ASP A N 1
ATOM 785 C CA . ASP A 1 101 ? 13.178 -8.122 -24.871 1.00 87.94 101 ASP A CA 1
ATOM 786 C C . ASP A 1 101 ? 12.128 -8.062 -23.747 1.00 87.94 101 ASP A C 1
ATOM 788 O O . ASP A 1 101 ? 11.905 -9.039 -23.028 1.00 87.94 101 ASP A O 1
ATOM 792 N N . GLY A 1 102 ? 11.513 -6.896 -23.554 1.00 85.44 102 GLY A N 1
ATOM 793 C CA . GLY A 1 102 ? 10.536 -6.663 -22.489 1.00 85.44 102 GLY A CA 1
ATOM 794 C C . GLY A 1 102 ? 11.115 -6.397 -21.089 1.00 85.44 102 GLY A C 1
ATOM 795 O O . GLY A 1 102 ? 10.347 -6.103 -20.171 1.00 85.44 102 GLY A O 1
ATOM 796 N N . TYR A 1 103 ? 12.434 -6.497 -20.870 1.00 88.25 103 TYR A N 1
ATOM 797 C CA . TYR A 1 103 ? 13.023 -6.307 -19.535 1.00 88.25 103 TYR A CA 1
ATOM 798 C C . TYR A 1 103 ? 12.790 -4.890 -18.996 1.00 88.25 103 TYR A C 1
ATOM 800 O O . TYR A 1 103 ? 12.281 -4.719 -17.886 1.00 88.25 103 TYR A O 1
ATOM 808 N N . VAL A 1 104 ? 13.119 -3.864 -19.784 1.00 89.62 104 VAL A N 1
ATOM 809 C CA . VAL A 1 104 ? 13.010 -2.465 -19.341 1.00 89.62 104 VAL A CA 1
ATOM 810 C C . VAL A 1 104 ? 11.547 -2.066 -19.141 1.00 89.62 104 VAL A C 1
ATOM 812 O O . VAL A 1 104 ? 11.224 -1.336 -18.208 1.00 89.62 104 VAL A O 1
ATOM 815 N N . GLU A 1 105 ? 10.638 -2.604 -19.951 1.00 89.31 105 GLU A N 1
ATOM 816 C CA . GLU A 1 105 ? 9.195 -2.423 -19.823 1.00 89.31 105 GLU A CA 1
ATOM 817 C C . GLU A 1 105 ? 8.664 -3.033 -18.523 1.00 89.31 105 GLU A C 1
ATOM 819 O O . GLU A 1 105 ? 7.864 -2.401 -17.831 1.00 89.31 105 GLU A O 1
ATOM 824 N N . THR A 1 106 ? 9.128 -4.233 -18.150 1.00 87.19 106 THR A N 1
ATOM 825 C CA . THR A 1 106 ? 8.750 -4.847 -16.865 1.00 87.19 106 THR A CA 1
ATOM 826 C C . THR A 1 106 ? 9.296 -4.075 -15.666 1.00 87.19 106 THR A C 1
ATOM 828 O O . THR A 1 106 ? 8.592 -3.940 -14.667 1.00 87.19 106 THR A O 1
ATOM 831 N N . MET A 1 107 ? 10.504 -3.515 -15.775 1.00 88.12 107 MET A N 1
ATOM 832 C CA . MET A 1 107 ? 11.108 -2.670 -14.744 1.00 88.12 107 MET A CA 1
ATOM 833 C C . MET A 1 107 ? 10.349 -1.345 -14.585 1.00 88.12 107 MET A C 1
ATOM 835 O O . MET A 1 107 ? 9.987 -0.971 -13.473 1.00 88.12 107 MET A O 1
ATOM 839 N N . LEU A 1 108 ? 9.994 -0.692 -15.696 1.00 90.75 108 LEU A N 1
ATOM 840 C CA . LEU A 1 108 ? 9.171 0.518 -15.691 1.00 90.75 108 LEU A CA 1
ATOM 841 C C . LEU A 1 108 ? 7.781 0.263 -15.089 1.00 90.75 108 LEU A C 1
ATOM 843 O O . LEU A 1 108 ? 7.288 1.060 -14.289 1.00 90.75 108 LEU A O 1
ATOM 847 N N . LEU A 1 109 ? 7.144 -0.854 -15.455 1.00 89.69 109 LEU A N 1
ATOM 848 C CA . LEU A 1 109 ? 5.863 -1.254 -14.879 1.00 89.69 109 LEU A CA 1
ATOM 849 C C . LEU A 1 109 ? 5.988 -1.482 -13.367 1.00 89.69 109 LEU A C 1
ATOM 851 O O . LEU A 1 109 ? 5.131 -1.027 -12.611 1.00 89.69 109 LEU A O 1
ATOM 855 N N . ALA A 1 110 ? 7.058 -2.142 -12.924 1.00 87.38 110 ALA A N 1
ATOM 856 C CA . ALA A 1 110 ? 7.327 -2.374 -11.512 1.00 87.38 110 ALA A CA 1
ATOM 857 C C . ALA A 1 110 ? 7.497 -1.064 -10.725 1.00 87.38 110 ALA A C 1
ATOM 859 O O . ALA A 1 110 ? 6.840 -0.894 -9.697 1.00 87.38 110 ALA A O 1
ATOM 860 N N . ASP A 1 111 ? 8.283 -0.113 -11.240 1.00 89.88 111 ASP A N 1
ATOM 861 C CA . ASP A 1 111 ? 8.471 1.206 -10.622 1.00 89.88 111 ASP A CA 1
ATOM 862 C C . ASP A 1 111 ? 7.136 1.957 -10.470 1.00 89.88 111 ASP A C 1
ATOM 864 O O . ASP A 1 111 ? 6.825 2.503 -9.406 1.00 89.88 111 ASP A O 1
ATOM 868 N N . ILE A 1 112 ? 6.294 1.947 -11.510 1.00 91.00 112 ILE A N 1
ATOM 869 C CA . ILE A 1 112 ? 4.976 2.597 -11.480 1.00 91.00 112 ILE A CA 1
ATOM 870 C C . ILE A 1 112 ? 4.060 1.932 -10.443 1.00 91.00 112 ILE A C 1
ATOM 872 O O . ILE A 1 112 ? 3.423 2.623 -9.642 1.00 91.00 112 ILE A O 1
ATOM 876 N N . LEU A 1 113 ? 3.990 0.598 -10.431 1.00 89.69 113 LEU A N 1
ATOM 877 C CA . LEU A 1 113 ? 3.160 -0.149 -9.482 1.00 89.69 113 LEU A CA 1
ATOM 878 C C . LEU A 1 113 ? 3.620 0.066 -8.035 1.00 89.69 113 LEU A C 1
ATOM 880 O O . LEU A 1 113 ? 2.779 0.237 -7.147 1.00 89.69 113 LEU A O 1
ATOM 884 N N . GLN A 1 114 ? 4.932 0.124 -7.799 1.00 88.25 114 GLN A N 1
ATOM 885 C CA . GLN A 1 114 ? 5.505 0.441 -6.494 1.00 88.25 114 GLN A CA 1
ATOM 886 C C . GLN A 1 114 ? 5.093 1.839 -6.024 1.00 88.25 114 GLN A C 1
ATOM 888 O O . GLN A 1 114 ? 4.668 1.992 -4.879 1.00 88.25 114 GLN A O 1
ATOM 893 N N . LEU A 1 115 ? 5.144 2.853 -6.893 1.00 92.12 115 LEU A N 1
ATOM 894 C CA . LEU A 1 115 ? 4.703 4.210 -6.551 1.00 92.12 115 LEU A CA 1
ATOM 895 C C . LEU A 1 115 ? 3.211 4.268 -6.210 1.00 92.12 115 LEU A C 1
ATOM 897 O O . LEU A 1 115 ? 2.835 4.894 -5.217 1.00 92.12 115 LEU A O 1
ATOM 901 N N . ILE A 1 116 ? 2.365 3.581 -6.982 1.00 92.06 116 ILE A N 1
ATOM 902 C CA . ILE A 1 116 ? 0.921 3.496 -6.720 1.00 92.06 116 ILE A CA 1
ATOM 903 C C . ILE A 1 116 ? 0.661 2.854 -5.352 1.00 92.06 116 ILE A C 1
ATOM 905 O O . ILE A 1 116 ? -0.091 3.408 -4.546 1.00 92.06 116 ILE A O 1
ATOM 909 N N . LEU A 1 117 ? 1.313 1.725 -5.057 1.00 90.81 117 LEU A N 1
ATOM 910 C CA . LEU A 1 117 ? 1.218 1.062 -3.754 1.00 90.81 117 LEU A CA 1
ATOM 911 C C . LEU A 1 117 ? 1.711 1.952 -2.616 1.00 90.81 117 LEU A C 1
ATOM 913 O O . LEU A 1 117 ? 1.103 1.970 -1.551 1.00 90.81 117 LEU A O 1
ATOM 917 N N . CYS A 1 118 ? 2.779 2.714 -2.835 1.00 92.56 118 CYS A N 1
ATOM 918 C CA . CYS A 1 118 ? 3.333 3.607 -1.825 1.00 92.56 118 CYS A CA 1
ATOM 919 C C . CYS A 1 118 ? 2.369 4.755 -1.498 1.00 92.56 118 CYS A C 1
ATOM 921 O O . CYS A 1 118 ? 2.145 5.063 -0.327 1.00 92.56 118 CYS A O 1
ATOM 923 N N . ILE A 1 119 ? 1.728 5.343 -2.514 1.00 93.44 119 ILE A N 1
ATOM 924 C CA . ILE A 1 119 ? 0.683 6.362 -2.337 1.00 93.44 119 ILE A CA 1
ATOM 925 C C . ILE A 1 119 ? -0.528 5.770 -1.605 1.00 93.44 119 ILE A C 1
ATOM 927 O O . ILE A 1 119 ? -1.048 6.381 -0.669 1.00 93.44 119 ILE A O 1
ATOM 931 N N . TYR A 1 120 ? -0.951 4.563 -1.983 1.00 93.25 120 TYR A N 1
ATOM 932 C CA . TYR A 1 120 ? -2.044 3.863 -1.310 1.00 93.25 120 TYR A CA 1
ATOM 933 C C . TYR A 1 120 ? -1.716 3.558 0.159 1.00 93.25 120 TYR A C 1
ATOM 935 O O . TYR A 1 120 ? -2.530 3.794 1.054 1.00 93.25 120 TYR A O 1
ATOM 943 N N . GLY A 1 121 ? -0.495 3.096 0.428 1.00 91.81 121 GLY A N 1
ATOM 944 C CA . GLY A 1 121 ? 0.020 2.865 1.771 1.00 91.81 121 GLY A CA 1
ATOM 945 C C . GLY A 1 121 ? 0.048 4.148 2.601 1.00 91.81 121 GLY A C 1
ATOM 946 O O . GLY A 1 121 ? -0.338 4.119 3.767 1.00 91.81 121 GLY A O 1
ATOM 947 N N . LEU A 1 122 ? 0.435 5.287 2.012 1.00 93.62 122 LEU A N 1
ATOM 948 C CA . LEU A 1 122 ? 0.417 6.596 2.679 1.00 93.62 122 LEU A CA 1
ATOM 949 C C . LEU A 1 122 ? -1.006 7.023 3.044 1.00 93.62 122 LEU A C 1
ATOM 951 O O . LEU A 1 122 ? -1.237 7.494 4.158 1.00 93.62 122 LEU A O 1
ATOM 955 N N . PHE A 1 123 ? -1.967 6.810 2.143 1.00 92.31 123 PHE A N 1
ATOM 956 C CA . PHE A 1 123 ? -3.381 7.032 2.434 1.00 92.31 123 PHE A CA 1
ATOM 957 C C . PHE A 1 123 ? -3.858 6.144 3.594 1.00 92.31 123 PHE A C 1
ATOM 959 O O . PHE A 1 123 ? -4.484 6.631 4.536 1.00 92.31 123 PHE A O 1
ATOM 966 N N . CYS A 1 124 ? -3.484 4.864 3.597 1.00 91.31 124 CYS A N 1
ATOM 967 C CA . CYS A 1 124 ? -3.81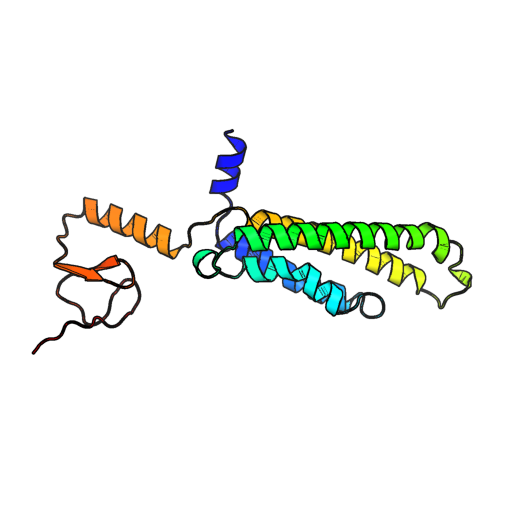8 3.947 4.685 1.00 91.31 124 CYS A CA 1
ATOM 968 C C . CYS A 1 124 ? -3.174 4.356 6.019 1.00 91.31 124 CYS A C 1
ATOM 970 O O . CYS A 1 124 ? -3.821 4.340 7.068 1.00 91.31 124 CYS A O 1
ATOM 972 N N . ALA A 1 125 ? -1.914 4.787 5.982 1.00 90.62 125 ALA A N 1
ATOM 973 C CA . ALA A 1 125 ? -1.202 5.289 7.147 1.00 90.62 125 ALA A CA 1
ATOM 974 C C . ALA A 1 125 ? -1.833 6.582 7.687 1.00 90.62 125 ALA A C 1
ATOM 976 O O . ALA A 1 125 ? -1.936 6.761 8.900 1.00 90.62 125 ALA A O 1
ATOM 977 N N . PHE A 1 126 ? -2.341 7.451 6.810 1.00 89.62 126 PHE A N 1
ATOM 978 C CA . PHE A 1 126 ? -3.137 8.607 7.210 1.00 89.62 126 PHE A CA 1
ATOM 979 C C . PHE A 1 126 ? -4.452 8.187 7.884 1.00 89.62 126 PHE A C 1
ATOM 981 O O . PHE A 1 126 ? -4.765 8.687 8.966 1.00 89.62 126 PHE A O 1
ATOM 988 N N . LEU A 1 127 ? -5.188 7.218 7.328 1.00 86.81 127 LEU A N 1
ATOM 989 C CA . LEU A 1 127 ? -6.420 6.703 7.939 1.00 86.81 127 LEU A CA 1
ATOM 990 C C . LEU A 1 127 ? -6.193 6.113 9.342 1.00 86.81 127 LEU A C 1
ATOM 992 O O . LEU A 1 127 ? -7.076 6.214 10.200 1.00 86.81 127 LEU A O 1
ATOM 996 N N . LEU A 1 128 ? -5.013 5.551 9.620 1.00 85.75 128 LEU A N 1
ATOM 997 C CA . LEU A 1 128 ? -4.647 5.087 10.964 1.00 85.75 128 LEU A CA 1
ATOM 998 C C . LEU A 1 128 ? -4.573 6.223 11.993 1.00 85.75 128 LEU A C 1
ATOM 1000 O O . LEU A 1 128 ? -4.860 6.001 13.169 1.00 85.75 128 LEU A O 1
ATOM 1004 N N . THR A 1 129 ? -4.238 7.448 11.573 1.00 83.75 129 THR A N 1
ATOM 1005 C CA . THR A 1 129 ? -4.163 8.606 12.483 1.00 83.75 129 THR A CA 1
ATOM 1006 C C . THR A 1 129 ? -5.534 9.062 12.984 1.00 83.75 129 THR A C 1
ATOM 1008 O O . THR A 1 129 ? -5.640 9.647 14.068 1.00 83.75 129 THR A O 1
ATOM 1011 N N . ILE A 1 130 ? -6.592 8.768 12.224 1.00 80.94 130 ILE A N 1
ATOM 1012 C CA . ILE A 1 130 ? -7.962 9.154 12.550 1.00 80.94 130 ILE A CA 1
ATOM 1013 C C . ILE A 1 130 ? -8.496 8.173 13.600 1.00 80.94 130 ILE A C 1
ATOM 1015 O O . ILE A 1 130 ? -8.571 6.976 13.334 1.00 80.94 130 ILE A O 1
ATOM 1019 N N . PRO A 1 131 ? -8.886 8.610 14.804 1.00 70.50 131 PRO A N 1
ATOM 1020 C CA . PRO A 1 131 ? -9.507 7.711 15.765 1.00 70.50 131 PRO A CA 1
ATOM 1021 C C . PRO A 1 131 ? -10.910 7.325 15.280 1.00 70.50 131 PRO A C 1
ATOM 1023 O O . PRO A 1 131 ? -11.705 8.197 14.942 1.00 70.50 131 PRO A O 1
ATOM 1026 N N . THR A 1 132 ? -11.208 6.028 15.274 1.00 69.00 132 THR A N 1
ATOM 1027 C CA . THR A 1 132 ? -12.547 5.479 15.027 1.00 69.00 132 THR A CA 1
ATOM 1028 C C . THR A 1 132 ? -13.013 4.763 16.280 1.00 69.00 132 THR A C 1
ATOM 1030 O O . THR A 1 132 ? -12.262 3.968 16.851 1.00 69.00 132 THR A O 1
ATOM 1033 N N . GLU A 1 133 ? -14.232 5.054 16.722 1.00 60.94 133 GLU A N 1
ATOM 1034 C CA . GLU A 1 133 ? -14.871 4.259 17.766 1.00 60.94 133 GLU A CA 1
ATOM 1035 C C . GLU A 1 133 ? -15.193 2.877 17.189 1.00 60.94 133 GLU A C 1
ATOM 1037 O O . GLU A 1 133 ? -15.681 2.788 16.059 1.00 60.94 133 GLU A O 1
ATOM 1042 N N . PRO A 1 134 ? -14.885 1.781 17.899 1.00 58.47 134 PRO A N 1
ATOM 1043 C CA . PRO A 1 134 ? -15.318 0.473 17.448 1.00 58.47 134 PRO A CA 1
ATOM 1044 C C . PRO A 1 134 ? -16.837 0.375 17.566 1.00 58.47 134 PRO A C 1
ATOM 1046 O O . PRO A 1 134 ? -17.454 0.955 18.462 1.00 58.47 134 PRO A O 1
ATOM 1049 N N . GLU A 1 135 ? -17.417 -0.459 16.718 1.00 47.88 135 GLU A N 1
ATOM 1050 C CA . GLU A 1 135 ? -18.840 -0.797 16.705 1.00 47.88 135 GLU A CA 1
ATOM 1051 C C . GLU A 1 135 ? -19.362 -1.186 18.104 1.00 47.88 135 GLU A C 1
ATOM 1053 O O . GLU A 1 135 ? -20.431 -0.755 18.529 1.00 47.88 135 GLU A O 1
ATOM 1058 N N . GLN A 1 136 ? -18.540 -1.876 18.903 1.00 49.00 136 GLN A N 1
ATOM 1059 C CA . GLN A 1 136 ? -18.862 -2.261 20.281 1.00 49.00 136 GLN A CA 1
ATOM 1060 C C . GLN A 1 136 ? -19.021 -1.074 21.252 1.00 49.00 136 GLN A C 1
ATOM 1062 O O . GLN A 1 136 ? -19.748 -1.189 22.237 1.00 49.00 136 GLN A O 1
ATOM 1067 N N . ALA A 1 137 ? -18.364 0.067 21.017 1.00 50.88 137 ALA A N 1
ATOM 1068 C CA . ALA A 1 137 ? -18.515 1.270 21.843 1.00 50.88 137 ALA A CA 1
ATOM 1069 C C . ALA A 1 137 ? -19.777 2.063 21.466 1.00 50.88 137 ALA A C 1
ATOM 1071 O O . ALA A 1 137 ? -20.484 2.548 22.352 1.00 50.88 137 ALA A O 1
ATOM 1072 N N . VAL A 1 138 ? -20.109 2.105 20.172 1.00 52.28 138 VAL A N 1
ATOM 1073 C CA . VAL A 1 138 ? -21.355 2.697 19.660 1.00 52.28 138 VAL A CA 1
ATOM 1074 C C . VAL A 1 138 ? -22.563 1.896 20.147 1.00 52.28 138 VAL A C 1
ATOM 1076 O O . VAL A 1 138 ? -23.531 2.459 20.651 1.00 52.28 138 VAL A O 1
ATOM 1079 N N . MET A 1 139 ? -22.475 0.566 20.110 1.00 46.03 139 MET A N 1
ATOM 1080 C CA . MET A 1 139 ? -23.523 -0.323 20.611 1.00 46.03 139 MET A CA 1
ATOM 1081 C C . MET A 1 139 ? -23.702 -0.189 22.134 1.00 46.03 139 MET A C 1
ATOM 1083 O O . MET A 1 139 ? -24.830 -0.200 22.620 1.00 46.03 139 MET A O 1
ATOM 1087 N N . LYS A 1 140 ? -22.619 0.037 22.898 1.00 50.31 140 LYS A N 1
ATOM 1088 C CA . LYS A 1 140 ? -22.691 0.363 24.338 1.00 50.31 140 LYS A CA 1
ATOM 1089 C C . LYS A 1 140 ? -23.362 1.713 24.611 1.00 50.31 140 LYS A C 1
ATOM 1091 O O . LYS A 1 140 ? -24.163 1.800 25.540 1.00 50.31 140 LYS A O 1
ATOM 1096 N N . SER A 1 141 ? -23.052 2.760 23.841 1.00 52.88 141 SER A N 1
ATOM 1097 C CA . SER A 1 141 ? -23.629 4.098 24.054 1.00 52.88 141 SER A CA 1
ATOM 1098 C C . SER A 1 141 ? -25.105 4.154 23.658 1.00 52.88 141 SER A C 1
ATOM 1100 O O . SER A 1 141 ? -25.917 4.727 24.388 1.00 52.88 141 SER A O 1
ATOM 1102 N N . PHE A 1 142 ? -25.469 3.485 22.560 1.00 51.94 142 PHE A N 1
ATOM 1103 C CA . PHE A 1 142 ? -26.850 3.370 22.116 1.00 51.94 142 PHE A CA 1
ATOM 1104 C C . PHE A 1 142 ? -27.676 2.603 23.142 1.00 51.94 142 PHE A C 1
ATOM 1106 O O . PHE A 1 142 ? -28.673 3.136 23.617 1.00 51.94 142 PHE A O 1
ATOM 1113 N N . ASN A 1 143 ? -27.208 1.427 23.578 1.00 51.16 143 ASN A N 1
ATOM 1114 C CA . ASN A 1 143 ? -27.913 0.631 24.576 1.00 51.16 143 ASN A CA 1
ATOM 1115 C C . ASN A 1 143 ? -28.075 1.421 25.886 1.00 51.16 143 ASN A C 1
ATOM 1117 O O . ASN A 1 143 ? -29.187 1.549 26.380 1.00 51.16 143 ASN A O 1
ATOM 1121 N N . ASN A 1 144 ? -27.027 2.083 26.392 1.00 51.41 144 ASN A N 1
ATOM 1122 C CA . ASN A 1 144 ? -27.135 2.927 27.591 1.00 51.41 144 ASN A CA 1
ATOM 1123 C C . ASN A 1 144 ? -28.171 4.061 27.461 1.00 51.41 144 ASN A C 1
ATOM 1125 O O . ASN A 1 144 ? -28.857 4.369 28.438 1.00 51.41 144 ASN A O 1
ATOM 1129 N N . ASN A 1 145 ? -28.324 4.663 26.277 1.00 53.81 145 ASN A N 1
ATOM 1130 C CA . ASN A 1 145 ? -29.334 5.694 26.023 1.00 53.81 145 ASN A CA 1
ATOM 1131 C C . ASN A 1 145 ? -30.748 5.113 25.858 1.00 53.81 145 ASN A C 1
ATOM 1133 O O . ASN A 1 145 ? -31.704 5.683 26.383 1.00 53.81 145 ASN A O 1
ATOM 1137 N N . THR A 1 146 ? -30.897 3.964 25.191 1.00 49.94 146 THR A N 1
ATOM 1138 C CA . THR A 1 146 ? -32.180 3.248 25.102 1.00 49.94 146 THR A CA 1
ATOM 1139 C C . THR A 1 146 ? -32.646 2.805 26.487 1.00 49.94 146 THR A C 1
ATOM 1141 O O . THR A 1 146 ? -33.819 2.945 26.830 1.00 49.94 146 THR A O 1
ATOM 1144 N N . ILE A 1 147 ? -31.715 2.356 27.328 1.00 50.47 147 ILE A N 1
ATOM 1145 C CA . ILE A 1 147 ? -32.022 1.903 28.676 1.00 50.47 147 ILE A CA 1
ATOM 1146 C C . ILE A 1 147 ? -32.407 3.078 29.581 1.00 50.47 147 ILE A C 1
ATOM 1148 O O . ILE A 1 147 ? -33.426 2.991 30.271 1.00 50.47 147 ILE A O 1
ATOM 1152 N N . LYS A 1 148 ? -31.679 4.202 29.536 1.00 49.75 148 LYS A N 1
ATOM 1153 C CA . LYS A 1 148 ? -32.034 5.414 30.299 1.00 49.75 148 LYS A CA 1
ATOM 1154 C C . LYS A 1 148 ? -33.479 5.867 30.056 1.00 49.75 148 LYS A C 1
ATOM 1156 O O . LYS A 1 148 ? -34.114 6.363 30.982 1.00 49.75 148 LYS A O 1
ATOM 1161 N N . ASN A 1 149 ? -34.003 5.641 28.850 1.00 53.94 149 ASN A N 1
ATOM 1162 C CA . ASN A 1 149 ? -35.375 5.983 28.470 1.00 53.94 149 ASN A CA 1
ATOM 1163 C C . ASN A 1 149 ? -36.414 4.892 28.800 1.00 53.94 149 ASN A C 1
ATOM 1165 O O . ASN A 1 149 ? -37.609 5.166 28.763 1.00 53.94 149 ASN A O 1
ATOM 1169 N N . SER A 1 150 ? -35.987 3.671 29.137 1.00 53.06 150 SER A N 1
ATOM 1170 C CA . SER A 1 150 ? -36.867 2.513 29.381 1.00 53.06 150 SER A CA 1
ATOM 1171 C C . SER A 1 150 ? -37.254 2.293 30.851 1.00 53.06 150 SER A C 1
ATOM 1173 O O . SER A 1 150 ? -38.061 1.416 31.146 1.00 53.06 150 SER A O 1
ATOM 1175 N N . GLY A 1 151 ? -36.688 3.059 31.793 1.00 55.12 151 GLY A N 1
ATOM 1176 C CA . GLY A 1 151 ? -36.995 2.931 33.226 1.00 55.12 151 GLY A CA 1
ATOM 1177 C C . GLY A 1 151 ? -36.538 1.614 33.874 1.00 55.12 151 GLY A C 1
ATOM 1178 O O . GLY A 1 151 ? -36.878 1.349 35.026 1.00 55.12 151 GLY A O 1
ATOM 1179 N N . ILE A 1 152 ? -35.765 0.790 33.162 1.00 60.41 152 ILE A N 1
ATOM 1180 C CA . ILE A 1 152 ? -35.247 -0.487 33.657 1.00 60.41 152 ILE A CA 1
ATOM 1181 C C . ILE A 1 152 ? -34.130 -0.213 34.672 1.00 60.41 152 ILE A C 1
ATOM 1183 O O . ILE A 1 152 ? -33.124 0.425 34.358 1.00 60.41 152 ILE A O 1
ATOM 1187 N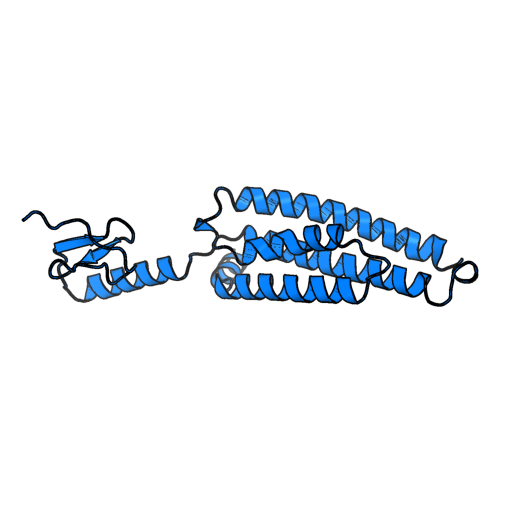 N . LYS A 1 153 ? -34.312 -0.695 35.906 1.00 60.31 153 LYS A N 1
ATOM 1188 C CA . LYS A 1 153 ? -33.333 -0.578 36.991 1.00 60.31 153 LYS A CA 1
ATOM 1189 C C . LYS A 1 153 ? -32.438 -1.819 36.982 1.00 60.31 153 LYS A C 1
ATOM 1191 O O . LYS A 1 153 ? -32.938 -2.928 37.131 1.00 60.31 153 LYS A O 1
ATOM 1196 N N . TYR A 1 154 ? -31.138 -1.628 36.779 1.00 67.88 154 TYR A N 1
ATOM 1197 C CA . TYR A 1 154 ? -30.157 -2.713 36.824 1.00 67.88 154 TYR A CA 1
ATOM 1198 C C . TYR A 1 154 ? -29.656 -2.961 38.238 1.00 67.88 154 TYR A C 1
ATOM 1200 O O . TYR A 1 154 ? -29.383 -2.008 38.970 1.00 67.88 154 TYR A O 1
ATOM 1208 N N . ASP A 1 155 ? -29.469 -4.236 38.574 1.00 74.25 155 ASP A N 1
ATOM 1209 C CA . ASP A 1 155 ? -28.953 -4.654 39.877 1.00 74.25 155 ASP A CA 1
ATOM 1210 C C . ASP A 1 155 ? -27.421 -4.552 39.929 1.00 74.25 155 ASP A C 1
ATOM 1212 O O . ASP A 1 155 ? -26.848 -4.142 40.937 1.00 74.25 155 ASP A O 1
ATOM 1216 N N . LYS A 1 156 ? -26.747 -4.905 38.824 1.00 76.56 156 LYS A N 1
ATOM 1217 C CA . LYS A 1 156 ? -25.281 -4.889 38.676 1.00 76.56 156 LYS A CA 1
ATOM 1218 C C . LYS A 1 156 ? -24.873 -4.514 37.249 1.00 76.56 156 LYS A C 1
ATOM 1220 O O . LYS A 1 156 ? -25.691 -4.524 36.333 1.00 76.56 156 LYS A O 1
ATOM 1225 N N . TYR A 1 157 ? -23.588 -4.230 37.049 1.00 80.44 157 TYR A N 1
ATOM 1226 C CA . TYR A 1 157 ? -22.985 -3.998 35.734 1.00 80.44 157 TYR A CA 1
ATOM 1227 C C . TYR A 1 157 ? -21.844 -4.990 35.505 1.00 80.44 157 TYR A C 1
ATOM 1229 O O . TYR A 1 157 ? -21.129 -5.346 36.438 1.00 80.44 157 TYR A O 1
ATOM 1237 N N . CYS A 1 158 ? -21.667 -5.444 34.265 1.00 78.94 158 CYS A N 1
ATOM 1238 C CA . CYS A 1 158 ? -20.565 -6.332 33.905 1.00 78.94 158 CYS A CA 1
ATOM 1239 C C . CYS A 1 158 ? -19.209 -5.618 34.034 1.00 78.94 158 CYS A C 1
ATOM 1241 O O . CYS A 1 158 ? -19.028 -4.544 33.462 1.00 78.94 158 CYS A O 1
ATOM 1243 N N . SER A 1 159 ? -18.244 -6.244 34.712 1.00 75.19 159 SER A N 1
ATOM 1244 C CA . SER A 1 159 ? -16.883 -5.716 34.894 1.00 75.19 159 SER A CA 1
ATOM 1245 C C . SER A 1 159 ? -16.087 -5.608 33.590 1.00 75.19 159 SER A C 1
ATOM 1247 O O . SER A 1 159 ? -15.297 -4.684 33.436 1.00 75.19 159 SER A O 1
ATOM 1249 N N . GLU A 1 160 ? -16.324 -6.515 32.636 1.00 75.12 160 GLU A N 1
ATOM 1250 C CA . GLU A 1 160 ? -15.574 -6.565 31.373 1.00 75.12 160 GLU A CA 1
ATOM 1251 C C . GLU A 1 160 ? -16.112 -5.594 30.322 1.00 75.12 160 GLU A C 1
ATOM 1253 O O . GLU A 1 160 ? -15.356 -4.965 29.582 1.00 75.12 160 GLU A O 1
ATOM 1258 N N . CYS A 1 161 ? -17.439 -5.472 30.210 1.00 73.62 161 CYS A N 1
ATOM 1259 C CA . CYS A 1 161 ? -18.045 -4.711 29.119 1.00 73.62 161 CYS A CA 1
ATOM 1260 C C . CYS A 1 161 ? -18.966 -3.571 29.559 1.00 73.62 161 CYS A C 1
ATOM 1262 O O . CYS A 1 161 ? -19.326 -2.754 28.712 1.00 73.62 161 CYS A O 1
ATOM 1264 N N . GLY A 1 162 ? -19.318 -3.478 30.843 1.00 70.00 162 GLY A N 1
ATOM 1265 C CA . GLY A 1 162 ? -20.202 -2.441 31.379 1.00 70.00 162 GLY A CA 1
ATOM 1266 C C . GLY A 1 162 ? -21.691 -2.648 31.086 1.00 70.00 162 GLY A C 1
ATOM 1267 O O . GLY A 1 162 ? -22.481 -1.750 31.358 1.00 70.00 162 GLY A O 1
ATOM 1268 N N . HIS A 1 163 ? -22.098 -3.795 30.530 1.00 77.31 163 HIS A N 1
ATOM 1269 C CA . HIS A 1 163 ? -23.509 -4.087 30.255 1.00 77.31 163 HIS A CA 1
ATOM 1270 C C . HIS A 1 163 ? -24.312 -4.227 31.558 1.00 77.31 163 HIS A C 1
ATOM 1272 O O . HIS A 1 163 ? -23.868 -4.920 32.478 1.00 77.31 163 HIS A O 1
ATOM 1278 N N . GLY A 1 164 ? -25.483 -3.588 31.627 1.00 75.69 164 GLY A N 1
ATOM 1279 C CA . GLY A 1 164 ? -26.394 -3.672 32.769 1.00 75.69 164 GLY A CA 1
ATOM 1280 C C . GLY A 1 164 ? -27.002 -5.067 32.903 1.00 75.69 164 GLY A C 1
ATOM 1281 O O . GLY A 1 164 ? -27.518 -5.631 31.941 1.00 75.69 164 GLY A O 1
ATOM 1282 N N . LEU A 1 165 ? -26.913 -5.646 34.094 1.00 79.50 165 LEU A N 1
ATOM 1283 C CA . LEU A 1 165 ? -27.352 -7.002 34.395 1.00 79.50 165 LEU A CA 1
ATOM 1284 C C . LEU A 1 165 ? -28.690 -6.954 35.135 1.00 79.50 165 LEU A C 1
ATOM 1286 O O . LEU A 1 165 ? -28.821 -6.272 36.152 1.00 79.50 165 LEU A O 1
ATOM 1290 N N . ILE A 1 166 ? -29.671 -7.688 34.611 1.00 75.62 166 ILE A N 1
ATOM 1291 C CA . ILE A 1 166 ? -31.008 -7.857 35.195 1.00 75.62 166 ILE A CA 1
ATOM 1292 C C . ILE A 1 166 ? -31.117 -9.308 35.652 1.00 75.62 166 ILE A C 1
ATOM 1294 O O . ILE A 1 166 ? -30.778 -10.204 34.877 1.00 75.62 166 ILE A O 1
ATOM 1298 N N . ASN A 1 167 ? -31.607 -9.552 36.868 1.00 70.12 167 ASN A N 1
ATOM 1299 C CA . ASN A 1 167 ? -31.856 -10.904 37.386 1.00 70.12 167 ASN A CA 1
ATOM 1300 C C . ASN A 1 167 ? -30.599 -11.799 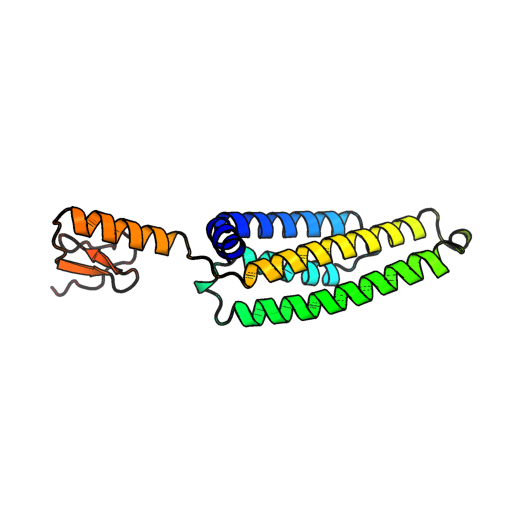37.447 1.00 70.12 167 ASN A C 1
ATOM 1302 O O . ASN A 1 167 ? -30.689 -13.008 37.247 1.00 70.12 167 ASN A O 1
ATOM 1306 N N . ASN A 1 168 ? -29.432 -11.204 37.715 1.00 69.00 168 ASN A N 1
ATOM 1307 C CA . ASN A 1 168 ? -28.174 -11.902 38.019 1.00 69.00 168 ASN A CA 1
ATOM 1308 C C . ASN A 1 168 ? -27.819 -13.056 37.034 1.00 69.00 168 ASN A C 1
ATOM 1310 O O . ASN A 1 168 ? -27.744 -14.225 37.425 1.00 69.00 168 ASN A O 1
ATOM 1314 N N . PRO A 1 169 ? -27.634 -12.769 35.729 1.00 75.19 169 PRO A N 1
ATOM 1315 C CA . PRO A 1 169 ? -27.422 -13.800 34.718 1.00 75.19 169 PRO A CA 1
ATOM 1316 C C . PRO A 1 169 ? -26.042 -14.463 34.872 1.00 75.19 169 PRO A C 1
ATOM 1318 O O . PRO A 1 169 ? -25.065 -13.821 35.241 1.00 75.19 169 PRO A O 1
ATOM 1321 N N . ARG A 1 170 ? -25.932 -15.756 34.528 1.00 78.56 170 ARG A N 1
ATOM 1322 C CA . ARG A 1 170 ? -24.654 -16.513 34.561 1.00 78.56 170 ARG A CA 1
ATOM 1323 C C . ARG A 1 170 ? -23.615 -16.008 33.555 1.00 78.56 170 ARG A C 1
ATOM 1325 O O . ARG A 1 170 ? -22.412 -16.164 33.762 1.00 78.56 170 ARG A O 1
ATOM 1332 N N . PHE A 1 171 ? -24.087 -15.431 32.456 1.00 81.56 171 PHE A N 1
ATOM 1333 C CA . PHE A 1 171 ? -23.270 -14.904 31.371 1.00 81.56 171 PHE A CA 1
ATOM 1334 C C . PHE A 1 171 ? -23.728 -13.493 31.041 1.00 81.56 171 PHE A C 1
ATOM 1336 O O . PHE A 1 171 ? -24.925 -13.204 31.053 1.00 81.56 171 PHE A O 1
ATOM 1343 N N . CYS A 1 172 ? -22.778 -12.615 30.735 1.00 79.88 172 CYS A N 1
ATOM 1344 C CA . CYS A 1 172 ? -23.090 -11.266 30.309 1.00 79.88 172 CYS A CA 1
ATOM 1345 C C . CYS A 1 172 ? -23.732 -11.288 28.907 1.00 79.88 172 CYS A C 1
ATOM 1347 O O . CYS A 1 172 ? -23.074 -11.726 27.962 1.00 79.88 172 CYS A O 1
ATOM 1349 N N . PRO A 1 173 ? -24.956 -10.759 28.723 1.00 74.06 173 PRO A N 1
ATOM 1350 C CA . PRO A 1 173 ? -25.591 -10.708 27.405 1.00 74.06 173 PRO A CA 1
ATOM 1351 C C . PRO A 1 173 ? -24.896 -9.740 26.435 1.00 74.06 173 PRO A C 1
ATOM 1353 O O . PRO A 1 173 ? -25.082 -9.847 25.229 1.00 74.06 173 PRO A O 1
ATOM 1356 N N . GLY A 1 174 ? -24.079 -8.810 26.945 1.00 72.50 174 GLY A N 1
ATOM 1357 C CA . GLY A 1 174 ? -23.343 -7.850 26.122 1.00 72.50 174 GLY A CA 1
ATOM 1358 C C . GLY A 1 174 ? -22.032 -8.377 25.530 1.00 72.50 174 GLY A C 1
ATOM 1359 O O . GLY A 1 174 ? -21.669 -7.974 24.432 1.00 72.50 174 GLY A O 1
ATOM 1360 N N . CYS A 1 175 ? -21.301 -9.242 26.238 1.00 76.25 175 CYS A N 1
ATOM 1361 C CA . CYS A 1 175 ? -19.969 -9.695 25.803 1.00 76.25 175 CYS A CA 1
ATOM 1362 C C . CYS A 1 175 ? -19.720 -11.200 25.948 1.00 76.25 175 CYS A C 1
ATOM 1364 O O . CYS A 1 175 ? -18.626 -11.664 25.648 1.00 76.25 175 CYS A O 1
ATOM 1366 N N . GLY A 1 176 ? -20.693 -11.968 26.447 1.00 78.50 176 GLY A N 1
ATOM 1367 C CA . GLY A 1 176 ? -20.569 -13.413 26.652 1.00 78.50 176 GLY A CA 1
ATOM 1368 C C . GLY A 1 176 ? -19.674 -13.830 27.824 1.00 78.50 176 GLY A C 1
ATOM 1369 O O . GLY A 1 176 ? -19.600 -15.020 28.125 1.00 78.50 176 GLY A O 1
ATOM 1370 N N . THR A 1 177 ? -19.021 -12.891 28.521 1.00 81.38 177 THR A N 1
ATOM 1371 C CA . THR A 1 177 ? -18.166 -13.205 29.675 1.00 81.38 177 THR A CA 1
ATOM 1372 C C . THR A 1 177 ? -18.985 -13.865 30.781 1.00 81.38 177 THR A C 1
ATOM 1374 O O . THR A 1 177 ? -20.054 -13.378 31.162 1.00 81.38 177 THR A O 1
ATOM 1377 N N . LYS A 1 178 ? -18.463 -14.969 31.322 1.00 83.50 178 LYS A N 1
ATOM 1378 C CA . LYS A 1 178 ? -19.005 -15.633 32.509 1.00 83.50 178 LYS A CA 1
ATOM 1379 C C . LYS A 1 178 ? -18.890 -14.704 33.720 1.00 83.50 178 LYS A C 1
ATOM 1381 O O . LYS A 1 178 ? -17.805 -14.218 34.022 1.00 83.50 178 LYS A O 1
ATOM 1386 N N . LEU A 1 179 ? -20.004 -14.464 34.403 1.00 81.31 179 LEU A N 1
ATOM 1387 C CA . LEU A 1 179 ? -20.050 -13.574 35.560 1.00 81.31 179 LEU A CA 1
ATOM 1388 C C . LEU A 1 179 ? -19.699 -14.372 36.819 1.00 81.31 179 LEU A C 1
ATOM 1390 O O . LEU A 1 179 ? -20.298 -15.413 37.096 1.00 81.31 179 LEU A O 1
ATOM 1394 N N . ILE A 1 180 ? -18.668 -13.915 37.527 1.00 66.44 180 ILE A N 1
ATOM 1395 C CA . ILE A 1 180 ? -18.076 -14.589 38.684 1.00 66.44 180 ILE A CA 1
ATOM 1396 C C . ILE A 1 180 ? -18.700 -13.986 39.943 1.00 66.44 180 ILE A C 1
ATOM 1398 O O . ILE A 1 180 ? -18.044 -13.237 40.638 1.00 66.44 180 ILE A O 1
ATOM 1402 N N . ASP A 1 181 ? -19.981 -14.249 40.184 1.00 59.28 181 ASP A N 1
ATOM 1403 C CA . ASP A 1 181 ? -20.651 -13.946 41.456 1.00 59.28 181 ASP A CA 1
ATOM 1404 C C . ASP A 1 181 ? -21.729 -15.018 41.685 1.00 59.28 181 ASP A C 1
ATOM 1406 O O . ASP A 1 181 ? -22.921 -14.809 41.451 1.00 59.28 181 ASP A O 1
ATOM 1410 N N . PHE A 1 182 ? -21.282 -16.201 42.098 1.00 47.78 182 PHE A N 1
ATOM 1411 C CA . PHE A 1 182 ? -22.107 -17.182 42.798 1.00 47.78 182 PHE A CA 1
ATOM 1412 C C . PHE A 1 182 ? -21.357 -17.510 44.086 1.00 47.78 182 PHE A C 1
ATOM 1414 O O . PHE A 1 182 ? -20.558 -18.443 44.111 1.00 47.78 182 PHE A O 1
ATOM 1421 N N . GLU A 1 183 ? -21.541 -16.690 45.118 1.00 38.19 183 GLU A N 1
ATOM 1422 C CA . GLU A 1 183 ? -21.363 -17.195 46.478 1.00 38.19 183 GLU A CA 1
ATOM 1423 C C . GLU A 1 183 ? -22.630 -17.997 46.803 1.00 38.19 183 GLU A C 1
ATOM 1425 O O . GLU A 1 183 ? -23.744 -17.484 46.653 1.00 38.19 183 GLU A O 1
ATOM 1430 N N . GLU A 1 184 ? -22.433 -19.285 47.097 1.00 36.53 184 GLU A N 1
ATOM 1431 C CA . GLU A 1 184 ? -23.428 -20.189 47.695 1.00 36.53 184 GLU A CA 1
ATOM 1432 C C . GLU A 1 184 ? -23.930 -19.667 49.045 1.00 36.53 184 GLU A C 1
ATOM 1434 O O . GLU A 1 184 ? -23.101 -19.152 49.831 1.00 36.53 184 GLU A O 1
#

pLDDT: mean 78.65, std 14.37, range [36.53, 95.88]

Radius of gyration: 24.53 Å; chains: 1; bounding box: 58×44×75 Å

Foldseek 3Di:
DVVVVVVLVPLALVNLLVLLVVLLVLLVVLCVLLVVADDPVLSCLLSVLSVVSNPQLVVDDPLQVVLVVSLVVLVVQLVVLVVQVVCLVPPCVVVVVVDPPCPSVSSNSSSVSSNVSSVSSNVSSVSSNRHHDHPLVVVVVVVVVVVVVVPDDAPDADPPRRHGDDPPDQARPSPRDGDPDDDD

Sequence (184 aa):
MNSLEELKSEITYENKTIFGVVGIIVGFLFWAIGHPAIGIGDVLILIFPCIFLIIPNQTIKNSKALAIISIVILLLFLLVGISSLFITVTDYMPSSYMFYDGYVETMLLADILQLILCIYGLFCAFLLTIPTEPEQAVMKSFNNNTIKNSGIKYDKYCSECGHGLINNPRFCPGCGTKLIDFEE

Secondary structure (DSSP, 8-state):
-HHHHHHHHH--HHHHHHHHHHHHHHHHHHHHHSTTTS-HHHHHHHHHHHHHHHS-TTTSTTHHHHHHHHHHHHHHHHHHHHHHHHHIIIIITTTGGGS-TTHHHHHHHHHHHHHHHHHHHHHHHHHHHS----HHHHHHHHHHHHHHHHTPPPSEE-TTT-PEESS--SB-TTT-PBP-----